Protein AF-A0A6I1HV76-F1 (afdb_monomer)

Radius of gyration: 22.78 Å; Cα contacts (8 Å, |Δi|>4): 67; chains: 1; bounding box: 42×48×76 Å

Solvent-accessible surface area (backbone atoms only — not comparable to full-atom values): 7188 Å² total; per-residue (Å²): 130,44,44,56,49,50,51,38,58,74,71,71,54,52,56,59,58,49,12,62,74,53,75,50,51,46,65,56,44,51,40,36,42,74,67,45,84,73,54,71,73,51,50,52,42,49,30,54,52,32,48,76,71,74,40,93,58,53,70,58,59,67,72,40,79,73,80,63,88,76,73,80,78,75,70,86,85,78,88,78,82,87,80,91,77,81,92,74,86,80,79,82,84,79,80,86,80,83,84,82,84,85,81,84,80,82,135

Sequence (107 aa):
MNPIQTIRGRLRVTQVALAKALGVTQSNVSHYEQGQEMPPTVAKLLIAYAAALGETVTYTDIYGEPISASRRDQLPGHSGRQPPTTNAIFDTVPARAAVGVDMGAKP

pLDDT: mean 76.43, std 22.56, range [39.16, 97.69]

Nearest PDB structures (foldseek):
  1pra-assembly1_A  TM=6.789E-01  e=3.889E-02  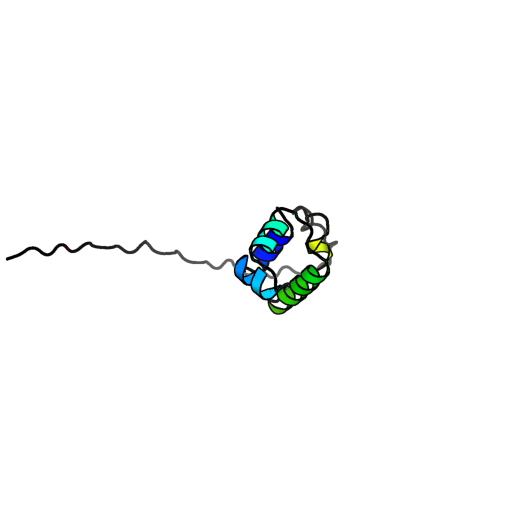Phage 434
  2cro-assembly1_A  TM=7.302E-01  e=1.364E-01  Phage 434
  4pu7-assembly1_B  TM=6.821E-01  e=1.074E-01  Shewanella oneidensis MR-1
  2o38-assembly1_A  TM=4.862E-01  e=2.717E-02  Rhodopseudomonas palustris CGA009
  1ic8-assembly1_A  TM=5.323E-01  e=1.243E+00  Homo sapiens

Mean predicted aligned error: 14.96 Å

Structure (mmCIF, N/CA/C/O backbone):
data_AF-A0A6I1HV76-F1
#
_entry.id   AF-A0A6I1HV76-F1
#
loop_
_atom_site.group_PDB
_atom_site.id
_atom_site.type_symbol
_atom_site.label_atom_id
_atom_site.label_alt_id
_atom_site.label_comp_id
_atom_site.label_asym_id
_atom_site.label_entity_id
_atom_site.label_seq_id
_atom_site.pdbx_PDB_ins_code
_atom_site.Cartn_x
_atom_site.Cartn_y
_atom_site.Cartn_z
_atom_site.occupancy
_atom_site.B_iso_or_equiv
_atom_site.auth_seq_id
_atom_site.auth_comp_id
_atom_site.auth_asym_id
_atom_site.auth_atom_id
_atom_site.pdbx_PDB_model_num
ATOM 1 N N . MET A 1 1 ? 4.816 12.896 -8.546 1.00 61.25 1 MET A N 1
ATOM 2 C CA . MET A 1 1 ? 3.923 12.274 -7.543 1.00 61.25 1 MET A CA 1
ATOM 3 C C . MET A 1 1 ? 4.136 10.774 -7.637 1.00 61.25 1 MET A C 1
ATOM 5 O O . MET A 1 1 ? 4.109 10.263 -8.749 1.00 61.25 1 MET A O 1
ATOM 9 N N . ASN A 1 2 ? 4.473 10.101 -6.536 1.00 87.19 2 ASN A N 1
ATOM 10 C CA . ASN A 1 2 ? 4.792 8.670 -6.561 1.00 87.19 2 ASN A CA 1
ATOM 11 C C . ASN A 1 2 ? 3.492 7.837 -6.691 1.00 87.19 2 ASN A C 1
ATOM 13 O O . ASN A 1 2 ? 2.485 8.202 -6.065 1.00 87.19 2 ASN A O 1
ATOM 17 N N . PRO A 1 3 ? 3.475 6.750 -7.487 1.00 91.06 3 PRO A N 1
ATOM 18 C CA . PRO A 1 3 ? 2.291 5.902 -7.658 1.00 91.06 3 PRO A CA 1
ATOM 19 C C . PRO A 1 3 ? 1.743 5.369 -6.328 1.00 91.06 3 PRO A C 1
ATOM 21 O O . PRO A 1 3 ? 0.542 5.449 -6.079 1.00 91.06 3 PRO A O 1
ATOM 24 N N . ILE A 1 4 ? 2.613 4.938 -5.414 1.00 93.75 4 ILE A N 1
ATOM 25 C CA . ILE A 1 4 ? 2.228 4.377 -4.111 1.00 93.75 4 ILE A CA 1
ATOM 26 C C . ILE A 1 4 ? 1.544 5.427 -3.235 1.00 93.75 4 ILE A C 1
ATOM 28 O O . ILE A 1 4 ? 0.505 5.159 -2.631 1.00 93.75 4 ILE A O 1
ATOM 32 N N . GLN A 1 5 ? 2.075 6.651 -3.218 1.00 93.75 5 GLN A N 1
ATOM 33 C CA . GLN A 1 5 ? 1.468 7.759 -2.480 1.00 93.75 5 GLN A CA 1
ATOM 34 C C . GLN A 1 5 ? 0.094 8.132 -3.060 1.00 93.75 5 GLN A C 1
ATOM 36 O O . GLN A 1 5 ? -0.844 8.423 -2.315 1.00 93.75 5 GLN A O 1
ATOM 41 N N . THR A 1 6 ? -0.042 8.076 -4.389 1.00 93.62 6 THR A N 1
ATOM 42 C CA . THR A 1 6 ? -1.309 8.322 -5.094 1.00 93.62 6 THR A CA 1
ATOM 43 C C . THR A 1 6 ? -2.351 7.265 -4.738 1.00 93.62 6 THR A C 1
ATOM 45 O O . THR A 1 6 ? -3.476 7.608 -4.371 1.00 93.62 6 THR A O 1
ATOM 48 N N . ILE A 1 7 ? -1.969 5.985 -4.783 1.00 94.25 7 ILE A N 1
ATOM 49 C CA . ILE A 1 7 ? -2.828 4.862 -4.394 1.00 94.25 7 ILE A CA 1
ATOM 50 C C . ILE A 1 7 ? -3.256 5.021 -2.936 1.00 94.25 7 ILE A C 1
ATOM 52 O O . ILE A 1 7 ? -4.449 4.985 -2.647 1.00 94.25 7 ILE A O 1
ATOM 56 N N . ARG A 1 8 ? -2.325 5.291 -2.013 1.00 95.62 8 ARG A N 1
ATOM 57 C CA . ARG A 1 8 ? -2.666 5.492 -0.598 1.00 95.62 8 ARG A CA 1
ATOM 58 C C . ARG A 1 8 ? -3.665 6.635 -0.396 1.00 95.62 8 ARG A C 1
ATOM 60 O O . ARG A 1 8 ? -4.579 6.503 0.418 1.00 95.62 8 ARG A O 1
ATOM 67 N N . GLY A 1 9 ? -3.510 7.732 -1.139 1.00 94.50 9 GLY A N 1
ATOM 68 C CA . GLY A 1 9 ? -4.458 8.846 -1.143 1.00 94.50 9 GLY A CA 1
ATOM 69 C C . GLY A 1 9 ? -5.864 8.423 -1.577 1.00 94.50 9 GLY A C 1
ATOM 70 O O . GLY A 1 9 ? -6.833 8.782 -0.908 1.00 94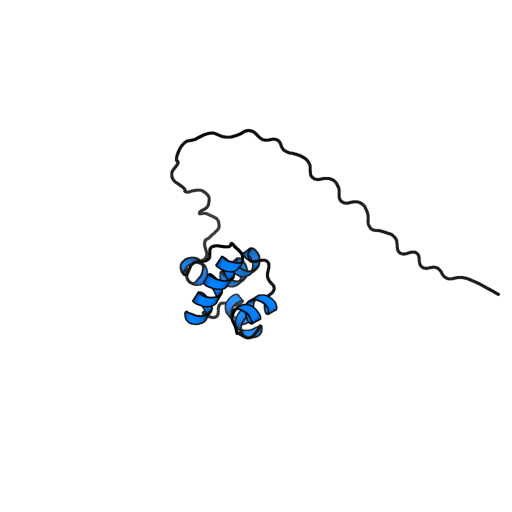.50 9 GLY A O 1
ATOM 71 N N . ARG A 1 10 ? -5.976 7.602 -2.632 1.00 94.31 10 ARG A N 1
ATOM 72 C CA . ARG A 1 10 ? -7.255 7.023 -3.092 1.00 94.31 10 ARG A CA 1
ATOM 73 C C . ARG A 1 10 ? -7.886 6.114 -2.040 1.00 94.31 10 ARG A C 1
ATOM 75 O O . ARG A 1 10 ? -9.069 6.249 -1.755 1.00 94.31 10 ARG A O 1
ATOM 82 N N . LEU A 1 11 ? -7.075 5.276 -1.394 1.00 94.75 11 LEU A N 1
ATOM 83 C CA . LEU A 1 11 ? -7.518 4.391 -0.311 1.00 94.75 11 LEU A CA 1
ATOM 84 C C . LEU A 1 11 ? -7.895 5.144 0.978 1.00 94.75 11 LEU A C 1
ATOM 86 O O . LEU A 1 11 ? -8.493 4.555 1.871 1.00 94.75 11 LEU A O 1
ATOM 90 N N . ARG A 1 12 ? -7.539 6.433 1.101 1.00 96.44 12 ARG A N 1
ATOM 91 C CA . ARG A 1 12 ? -7.789 7.281 2.284 1.00 96.44 12 ARG A CA 1
ATOM 92 C C . ARG A 1 12 ? -7.232 6.701 3.590 1.00 96.44 12 ARG A C 1
ATOM 94 O O . ARG A 1 12 ? -7.789 6.919 4.664 1.00 96.44 12 ARG A O 1
ATOM 101 N N . VAL A 1 13 ? -6.101 5.999 3.513 1.00 96.31 13 VAL A N 1
ATOM 102 C CA . VAL A 1 13 ? -5.429 5.402 4.679 1.00 96.31 13 VAL A CA 1
ATOM 103 C C . VAL A 1 13 ? -4.126 6.126 5.033 1.00 96.31 13 VAL A C 1
ATOM 105 O O . VAL A 1 13 ? -3.470 6.763 4.202 1.00 96.31 13 VAL A O 1
ATOM 108 N N . THR A 1 14 ? -3.714 6.024 6.296 1.00 97.50 14 THR A N 1
ATOM 109 C CA . THR A 1 14 ? -2.398 6.508 6.744 1.00 97.50 14 THR A CA 1
ATOM 110 C C . THR A 1 14 ? -1.293 5.528 6.340 1.00 97.50 14 THR A C 1
ATOM 112 O O . THR A 1 14 ? -1.560 4.358 6.066 1.00 97.50 14 THR A O 1
ATOM 115 N N . GLN A 1 15 ? -0.030 5.973 6.338 1.00 96.62 15 GLN A N 1
ATOM 116 C CA . GLN A 1 15 ? 1.108 5.075 6.086 1.00 96.62 15 GLN A CA 1
ATOM 117 C C . GLN A 1 15 ? 1.165 3.922 7.103 1.00 96.62 15 GLN A C 1
ATOM 119 O O . GLN A 1 15 ? 1.487 2.798 6.739 1.00 96.62 15 GLN A O 1
ATOM 124 N N . VAL A 1 16 ? 0.807 4.181 8.368 1.00 97.31 16 VAL A N 1
ATOM 125 C CA . VAL A 1 16 ? 0.773 3.164 9.432 1.00 97.31 16 VAL A CA 1
ATOM 126 C C . VAL A 1 16 ? -0.322 2.129 9.180 1.00 97.31 16 VAL A C 1
ATOM 128 O O . VAL A 1 16 ? -0.081 0.936 9.341 1.00 97.31 16 VAL A O 1
ATOM 131 N N . ALA A 1 17 ? -1.522 2.565 8.789 1.00 96.81 17 ALA A N 1
ATOM 132 C CA . ALA A 1 17 ? -2.622 1.654 8.476 1.00 96.81 17 ALA A CA 1
ATOM 133 C C . ALA A 1 17 ? -2.280 0.770 7.268 1.00 96.81 17 ALA A C 1
ATOM 135 O O . ALA A 1 17 ? -2.478 -0.443 7.320 1.00 96.81 17 ALA A O 1
ATOM 136 N N . LEU A 1 18 ? -1.677 1.365 6.234 1.00 96.88 18 LEU A N 1
ATOM 137 C CA . LEU A 1 18 ? -1.207 0.629 5.067 1.00 96.88 18 LEU A CA 1
ATOM 138 C C . LEU A 1 18 ? -0.116 -0.385 5.437 1.00 96.88 18 LEU A C 1
ATOM 140 O O . LEU A 1 18 ? -0.209 -1.548 5.067 1.00 96.88 18 LEU A O 1
ATOM 144 N N . ALA A 1 19 ? 0.881 0.023 6.223 1.00 96.88 19 ALA A N 1
ATOM 145 C CA . ALA A 1 19 ? 1.959 -0.855 6.673 1.00 96.88 19 ALA A CA 1
ATOM 146 C C . ALA A 1 19 ? 1.427 -2.092 7.414 1.00 96.88 19 ALA A C 1
ATOM 148 O O . ALA A 1 19 ? 1.815 -3.218 7.101 1.00 96.88 19 ALA A O 1
ATOM 149 N N . LYS A 1 20 ? 0.471 -1.887 8.332 1.00 96.31 20 LYS A N 1
ATOM 150 C CA . LYS A 1 20 ? -0.208 -2.970 9.057 1.00 96.31 20 LYS A CA 1
ATOM 151 C C . LYS A 1 20 ? -0.934 -3.929 8.113 1.00 96.31 20 LYS A C 1
ATOM 153 O O . LYS A 1 20 ? -0.802 -5.135 8.280 1.00 96.31 20 LYS A O 1
ATOM 158 N N . ALA A 1 21 ? -1.660 -3.407 7.124 1.00 95.31 21 ALA A N 1
ATOM 159 C CA . ALA A 1 21 ? -2.381 -4.228 6.151 1.00 95.31 21 ALA A CA 1
ATOM 160 C C . ALA A 1 21 ? -1.443 -5.062 5.260 1.00 95.31 21 ALA A C 1
ATOM 162 O O . ALA A 1 21 ? -1.771 -6.186 4.893 1.00 95.31 21 ALA A O 1
ATOM 163 N N . LEU A 1 22 ? -0.266 -4.523 4.936 1.00 95.31 22 LEU A N 1
ATOM 164 C CA . LEU A 1 22 ? 0.728 -5.176 4.082 1.00 95.31 22 LEU A CA 1
ATOM 165 C C . LEU A 1 22 ? 1.709 -6.078 4.849 1.00 95.31 22 LEU A C 1
ATOM 167 O O . LEU A 1 22 ? 2.539 -6.733 4.223 1.00 95.31 22 LEU A O 1
ATOM 171 N N . GLY A 1 23 ? 1.660 -6.093 6.185 1.00 95.69 23 GLY A N 1
ATOM 172 C CA . GLY A 1 23 ? 2.617 -6.835 7.012 1.00 95.69 23 GLY A CA 1
ATOM 173 C C . GLY A 1 23 ? 4.049 -6.288 6.941 1.00 95.69 23 GLY A C 1
ATOM 174 O O . GLY A 1 23 ? 5.004 -7.046 7.096 1.00 95.69 23 GLY A O 1
ATOM 175 N N . VAL A 1 24 ? 4.215 -4.985 6.692 1.00 96.06 24 VAL A N 1
ATOM 176 C CA . VAL A 1 24 ? 5.521 -4.303 6.619 1.00 96.06 24 VAL A CA 1
ATOM 177 C C . VAL A 1 24 ? 5.622 -3.189 7.663 1.00 96.06 24 VAL A C 1
ATOM 179 O O . VAL A 1 24 ? 4.650 -2.843 8.332 1.00 96.06 24 VAL A O 1
ATOM 182 N N . THR A 1 25 ? 6.805 -2.596 7.817 1.00 97.38 25 THR A N 1
ATOM 183 C CA . THR A 1 25 ? 6.997 -1.431 8.693 1.00 97.38 25 THR A CA 1
ATOM 184 C C . THR A 1 25 ? 6.490 -0.144 8.034 1.00 97.38 25 THR A C 1
ATOM 186 O O . THR A 1 25 ? 6.442 -0.027 6.808 1.00 97.38 25 THR A O 1
ATOM 189 N N . GLN A 1 26 ? 6.146 0.871 8.836 1.00 96.62 26 GLN A N 1
ATOM 190 C CA . GLN A 1 26 ? 5.795 2.194 8.297 1.00 96.62 26 GLN A CA 1
ATOM 191 C C . GLN 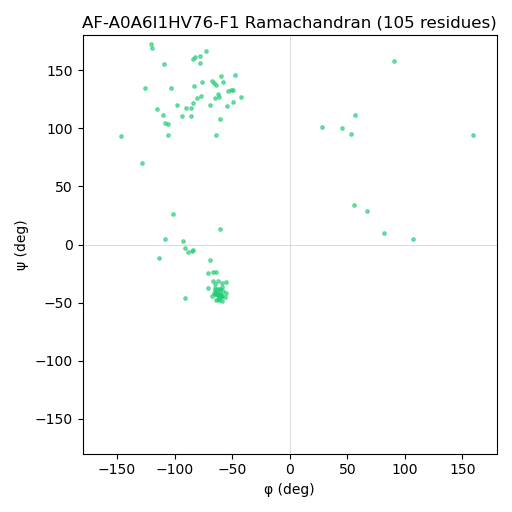A 1 26 ? 6.973 2.837 7.542 1.00 96.62 26 GLN A C 1
ATOM 193 O O . GLN A 1 26 ? 6.751 3.499 6.530 1.00 96.62 26 GLN A O 1
ATOM 198 N N . SER A 1 27 ? 8.216 2.567 7.954 1.00 95.06 27 SER A N 1
ATOM 199 C CA . SER A 1 27 ? 9.419 2.998 7.234 1.00 95.06 27 SER A CA 1
ATOM 200 C C . SER A 1 27 ? 9.510 2.394 5.828 1.00 95.06 27 SER A C 1
ATOM 202 O O . SER A 1 27 ? 9.845 3.116 4.895 1.00 95.06 27 SER A O 1
ATOM 204 N N . ASN A 1 28 ? 9.123 1.123 5.632 1.00 96.38 28 ASN A N 1
ATOM 205 C CA . ASN A 1 28 ? 9.054 0.532 4.289 1.00 96.38 28 ASN A CA 1
ATOM 206 C C . ASN A 1 28 ? 8.058 1.281 3.400 1.00 96.38 28 ASN A C 1
ATOM 208 O O . ASN A 1 28 ? 8.380 1.592 2.258 1.00 96.38 28 ASN A O 1
ATOM 212 N N . VAL A 1 29 ? 6.880 1.630 3.933 1.00 95.12 29 VAL A N 1
ATOM 213 C CA . VAL A 1 29 ? 5.896 2.438 3.195 1.00 95.12 29 VAL A CA 1
ATOM 214 C C . VAL A 1 29 ? 6.477 3.801 2.817 1.00 95.12 29 VAL A C 1
ATOM 216 O O . VAL A 1 29 ? 6.320 4.221 1.674 1.00 95.12 29 VAL A O 1
ATOM 219 N N . SER A 1 30 ? 7.199 4.461 3.728 1.00 95.88 30 SER A N 1
ATOM 220 C CA . SER A 1 30 ? 7.888 5.721 3.420 1.00 95.88 30 SER A CA 1
ATOM 221 C C . SER A 1 30 ? 8.911 5.559 2.292 1.00 95.88 30 SER A C 1
ATOM 223 O O . SER A 1 30 ? 8.935 6.384 1.382 1.00 95.88 30 SER A O 1
ATOM 225 N N . HIS A 1 31 ? 9.726 4.500 2.310 1.00 95.25 31 HIS A N 1
ATOM 226 C CA . HIS A 1 31 ? 10.703 4.248 1.245 1.00 95.25 31 HIS A CA 1
ATOM 227 C C . HIS A 1 31 ? 10.023 3.991 -0.104 1.00 95.25 31 HIS A C 1
ATOM 229 O O . HIS A 1 31 ? 10.463 4.526 -1.122 1.00 95.25 31 HIS A O 1
ATOM 235 N N . TYR A 1 32 ? 8.917 3.240 -0.126 1.00 95.19 32 TYR A N 1
ATOM 236 C CA . TYR A 1 32 ? 8.147 3.030 -1.354 1.00 95.19 32 TYR A CA 1
ATOM 237 C C . TYR A 1 32 ? 7.608 4.350 -1.917 1.00 95.19 32 TYR A C 1
ATOM 239 O O . TYR A 1 32 ? 7.727 4.613 -3.113 1.00 95.19 32 TYR A O 1
ATOM 247 N N . GLU A 1 33 ? 7.082 5.229 -1.059 1.00 94.00 33 GLU A N 1
ATOM 248 C CA . GLU A 1 33 ? 6.612 6.559 -1.470 1.00 94.00 33 GLU A CA 1
ATOM 249 C C . GLU A 1 33 ? 7.745 7.488 -1.940 1.00 94.00 33 GLU A C 1
ATOM 251 O O . GLU A 1 33 ? 7.499 8.403 -2.729 1.00 94.00 33 GLU A O 1
ATOM 256 N N . GLN A 1 34 ? 8.982 7.236 -1.510 1.00 93.75 34 GLN A N 1
ATOM 257 C CA . GLN A 1 34 ? 10.187 7.946 -1.952 1.00 93.75 34 GLN A CA 1
ATOM 258 C C . GLN A 1 34 ? 10.782 7.392 -3.255 1.00 93.75 34 GLN A C 1
ATOM 260 O O . GLN A 1 34 ? 11.711 7.987 -3.794 1.00 93.75 34 GLN A O 1
ATOM 265 N N . GLY A 1 35 ? 10.227 6.304 -3.797 1.00 89.81 35 GLY A N 1
ATOM 266 C CA . GLY A 1 35 ? 10.644 5.730 -5.080 1.00 89.81 35 GLY A CA 1
ATOM 267 C C . GLY A 1 35 ? 11.427 4.427 -4.973 1.00 89.81 35 GLY A C 1
ATOM 268 O O . GLY A 1 35 ? 11.853 3.910 -6.001 1.00 89.81 35 GLY A O 1
ATOM 269 N N . GLN A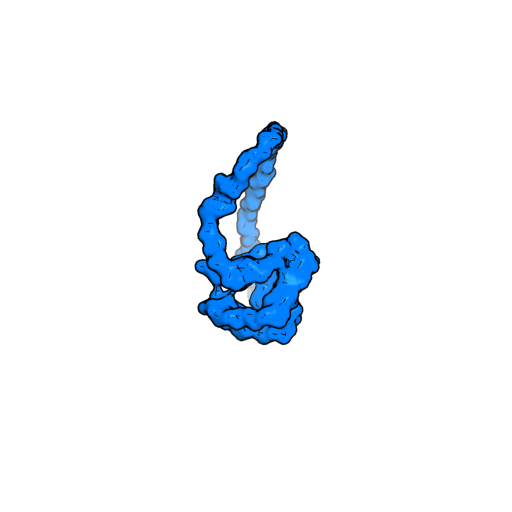 1 36 ? 11.598 3.866 -3.772 1.00 94.06 36 GLN A N 1
ATOM 270 C CA . GLN A 1 36 ? 12.110 2.505 -3.657 1.00 94.06 36 GLN A CA 1
ATOM 271 C C . GLN A 1 36 ? 11.116 1.526 -4.287 1.00 94.06 36 GLN A C 1
ATOM 273 O O . GLN A 1 36 ? 9.908 1.611 -4.055 1.00 94.06 36 GLN A O 1
ATOM 278 N N . GLU A 1 37 ? 11.633 0.560 -5.039 1.00 92.19 37 GLU A N 1
ATOM 279 C CA . GLU A 1 37 ? 10.804 -0.461 -5.661 1.00 92.19 37 GLU A CA 1
ATOM 280 C C . GLU A 1 37 ? 10.083 -1.310 -4.601 1.00 92.19 37 GLU A C 1
ATOM 282 O O . GLU A 1 37 ? 10.675 -1.808 -3.636 1.00 92.19 37 GLU A O 1
ATOM 287 N N . MET A 1 38 ? 8.770 -1.457 -4.775 1.00 94.62 38 MET A N 1
ATOM 288 C CA . MET A 1 38 ? 7.951 -2.331 -3.945 1.00 94.62 38 MET A CA 1
ATOM 289 C C . MET A 1 38 ? 8.099 -3.777 -4.436 1.00 94.62 38 MET A C 1
ATOM 291 O O . MET A 1 38 ? 7.808 -4.037 -5.602 1.00 94.62 38 MET A O 1
ATOM 295 N N . PRO A 1 39 ? 8.464 -4.752 -3.585 1.00 96.12 39 PRO A N 1
ATOM 296 C CA . PRO A 1 39 ? 8.557 -6.146 -4.008 1.00 96.12 39 PRO A CA 1
ATOM 297 C C . PRO A 1 39 ? 7.216 -6.691 -4.542 1.00 96.12 39 PRO A C 1
ATOM 299 O O . PRO A 1 39 ? 6.170 -6.382 -3.959 1.00 96.12 39 PRO A O 1
ATOM 302 N N . PRO A 1 40 ? 7.212 -7.579 -5.558 1.00 96.00 40 PRO A N 1
ATOM 303 C CA . PRO A 1 40 ? 5.983 -8.122 -6.151 1.00 96.00 40 PRO A CA 1
ATOM 304 C C . PRO A 1 40 ? 5.038 -8.791 -5.152 1.00 96.00 40 PRO A C 1
ATOM 306 O O . PRO A 1 40 ? 3.820 -8.738 -5.316 1.00 96.00 40 PRO A O 1
ATOM 309 N N . THR A 1 41 ? 5.580 -9.408 -4.101 1.00 96.31 41 THR A N 1
ATOM 310 C CA . THR A 1 41 ? 4.792 -10.011 -3.017 1.00 96.31 41 THR A CA 1
ATOM 311 C C . THR A 1 41 ? 3.998 -8.959 -2.242 1.00 96.31 41 THR A C 1
ATOM 313 O O . THR A 1 41 ? 2.820 -9.166 -1.966 1.00 96.31 41 THR A O 1
ATOM 316 N N . VAL A 1 42 ? 4.607 -7.808 -1.947 1.00 97.00 42 VAL A N 1
ATOM 317 C CA . VAL A 1 42 ? 3.946 -6.694 -1.248 1.00 97.00 42 VAL A CA 1
ATOM 318 C C . VAL A 1 42 ? 2.916 -6.029 -2.164 1.00 97.00 42 VAL A C 1
ATOM 320 O O . VAL A 1 42 ? 1.818 -5.704 -1.718 1.00 97.00 42 VAL A O 1
ATOM 323 N N . ALA A 1 43 ? 3.212 -5.916 -3.462 1.00 97.19 43 ALA A N 1
ATOM 324 C CA . ALA A 1 43 ? 2.266 -5.399 -4.450 1.00 97.19 43 ALA A CA 1
ATOM 325 C C . ALA A 1 43 ? 0.982 -6.247 -4.546 1.00 97.19 43 ALA A C 1
ATOM 327 O O . ALA A 1 43 ? -0.110 -5.687 -4.612 1.00 97.19 43 ALA A O 1
ATOM 328 N N . LYS A 1 44 ? 1.075 -7.585 -4.470 1.00 97.50 44 LYS A N 1
ATOM 329 C CA . LYS A 1 44 ? -0.115 -8.465 -4.408 1.00 97.50 44 LYS A CA 1
ATOM 330 C C . LYS A 1 44 ? -0.999 -8.145 -3.208 1.00 97.50 44 LYS A C 1
ATOM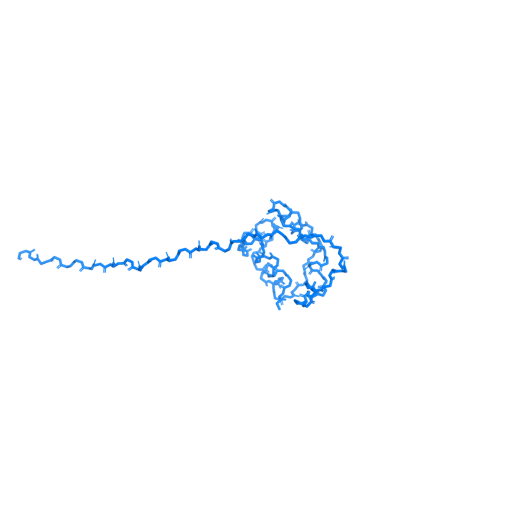 332 O O . LYS A 1 44 ? -2.218 -8.079 -3.347 1.00 97.50 44 LYS A O 1
ATOM 337 N N . LEU A 1 45 ? -0.383 -7.940 -2.044 1.00 97.69 45 LEU A N 1
ATOM 338 C CA . LEU A 1 45 ? -1.099 -7.588 -0.819 1.00 97.69 45 LEU A CA 1
ATOM 339 C C . LEU A 1 45 ? -1.760 -6.214 -0.942 1.00 97.69 45 LEU A C 1
ATOM 341 O O . LEU A 1 45 ? -2.903 -6.058 -0.527 1.00 97.69 45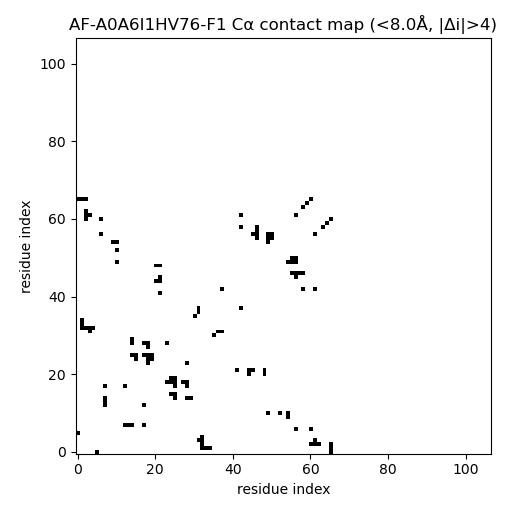 LEU A O 1
ATOM 345 N N . LEU A 1 46 ? -1.088 -5.247 -1.571 1.00 97.44 46 LEU A N 1
ATOM 346 C CA . LEU A 1 46 ? -1.659 -3.928 -1.841 1.00 97.44 46 LEU A CA 1
ATOM 347 C C . LEU A 1 46 ? -2.886 -4.010 -2.749 1.00 97.44 46 LEU A C 1
ATOM 349 O O . LEU A 1 46 ? -3.898 -3.385 -2.447 1.00 97.44 46 LEU A O 1
ATOM 353 N N . ILE A 1 47 ? -2.817 -4.804 -3.818 1.00 97.31 47 ILE A N 1
ATOM 354 C CA . ILE A 1 47 ? -3.942 -5.028 -4.735 1.00 97.31 47 ILE A CA 1
ATOM 355 C C . ILE A 1 47 ? -5.120 -5.675 -3.995 1.00 97.31 47 ILE A C 1
ATOM 357 O O . ILE A 1 47 ? -6.247 -5.193 -4.089 1.00 97.31 47 ILE A O 1
ATOM 361 N N . ALA A 1 48 ? -4.865 -6.731 -3.217 1.00 97.44 48 ALA A N 1
ATOM 362 C CA . ALA A 1 48 ? -5.903 -7.409 -2.443 1.00 97.44 48 ALA A CA 1
ATOM 363 C C . ALA A 1 48 ? -6.535 -6.485 -1.388 1.00 97.44 48 ALA A C 1
ATOM 365 O O . ALA A 1 48 ? -7.756 -6.458 -1.229 1.00 97.44 48 ALA A O 1
ATOM 366 N N . TYR A 1 49 ? -5.714 -5.695 -0.695 1.00 97.56 49 TYR A N 1
ATOM 367 C CA . TYR A 1 49 ? -6.178 -4.733 0.299 1.00 97.56 49 TYR A CA 1
ATOM 368 C C . TYR A 1 49 ? -7.003 -3.605 -0.330 1.00 97.56 49 TYR A C 1
ATOM 370 O O . TYR A 1 49 ? -8.053 -3.248 0.198 1.00 97.56 49 TYR A O 1
ATOM 378 N N . ALA A 1 50 ? -6.578 -3.081 -1.482 1.00 96.94 50 ALA A N 1
ATOM 379 C CA . ALA A 1 50 ? -7.337 -2.081 -2.227 1.00 96.94 50 ALA A CA 1
ATOM 380 C C . ALA A 1 50 ? -8.708 -2.616 -2.663 1.00 96.94 50 ALA A C 1
ATOM 382 O O . ALA A 1 50 ? -9.719 -1.949 -2.446 1.00 96.94 50 ALA A O 1
ATOM 383 N N . ALA A 1 51 ? -8.755 -3.848 -3.181 1.00 96.19 51 ALA A N 1
ATOM 384 C CA . ALA A 1 51 ? -10.004 -4.496 -3.570 1.00 96.19 51 ALA A CA 1
ATOM 385 C C . ALA A 1 51 ? -10.963 -4.666 -2.378 1.00 96.19 51 ALA A C 1
ATOM 387 O O . ALA A 1 51 ? -12.162 -4.428 -2.516 1.00 96.19 51 ALA A O 1
ATOM 388 N N . ALA A 1 52 ? -10.442 -4.995 -1.189 1.00 96.38 52 ALA A N 1
ATOM 389 C CA . ALA A 1 52 ? -11.238 -5.068 0.039 1.00 96.38 52 ALA A CA 1
ATOM 390 C C . ALA A 1 52 ? -11.827 -3.707 0.468 1.00 96.38 52 ALA A C 1
ATOM 392 O O . ALA A 1 52 ? -12.844 -3.670 1.157 1.00 96.38 52 ALA A O 1
ATOM 393 N N . LEU A 1 53 ? -11.214 -2.597 0.044 1.00 94.56 53 LEU A N 1
ATOM 394 C CA . LEU A 1 53 ? -11.705 -1.231 0.251 1.00 94.56 53 LEU A CA 1
ATOM 395 C C . LEU A 1 53 ? -12.573 -0.713 -0.913 1.00 94.56 53 LEU A C 1
ATOM 397 O O . LEU A 1 53 ? -13.005 0.438 -0.879 1.00 94.56 53 LEU A O 1
ATOM 401 N N . GLY A 1 54 ? -12.841 -1.541 -1.929 1.00 94.31 54 GLY A N 1
ATOM 402 C CA . GLY A 1 54 ? -13.644 -1.176 -3.100 1.00 94.31 54 GLY A CA 1
ATOM 403 C C . GLY A 1 54 ? -12.885 -0.411 -4.189 1.00 94.31 54 GLY A C 1
ATOM 404 O O . GLY A 1 54 ? -13.501 0.085 -5.129 1.00 94.31 54 GLY A O 1
ATOM 405 N N . GLU A 1 55 ? -11.558 -0.320 -4.097 1.00 94.19 55 GLU A N 1
ATOM 406 C CA . GLU A 1 55 ? -10.711 0.355 -5.082 1.00 94.19 55 GLU A CA 1
ATOM 407 C C . GLU A 1 55 ? -10.009 -0.664 -5.984 1.00 94.19 55 GLU A C 1
ATOM 409 O O . GLU A 1 55 ? -9.434 -1.650 -5.526 1.00 94.19 55 GLU A O 1
ATOM 414 N N . THR A 1 56 ? -10.020 -0.410 -7.293 1.00 94.62 56 THR A N 1
ATOM 415 C CA . THR A 1 56 ? -9.281 -1.241 -8.252 1.00 94.62 56 THR A CA 1
ATOM 416 C C . THR A 1 56 ? -7.872 -0.685 -8.422 1.00 94.62 56 THR A C 1
ATOM 418 O O . THR A 1 56 ? -7.690 0.449 -8.876 1.00 94.62 56 THR A O 1
ATOM 421 N N . VAL A 1 57 ? -6.885 -1.499 -8.046 1.00 93.62 57 VAL A N 1
ATOM 422 C CA . VAL A 1 57 ? -5.451 -1.247 -8.222 1.00 93.62 57 VAL A CA 1
ATOM 423 C C . VAL A 1 57 ? -4.858 -2.440 -8.959 1.00 93.62 57 VAL A C 1
ATOM 425 O O . VAL A 1 57 ? -5.144 -3.589 -8.629 1.00 93.62 57 VAL A O 1
ATOM 428 N N . THR A 1 58 ? -4.033 -2.172 -9.959 1.00 94.81 58 THR A N 1
ATOM 429 C CA . THR A 1 58 ? -3.369 -3.177 -10.788 1.00 94.81 58 THR A CA 1
ATOM 430 C C . THR A 1 58 ? -1.854 -3.059 -10.673 1.00 94.81 58 THR A C 1
ATOM 432 O O . THR A 1 58 ? -1.318 -2.073 -10.169 1.00 94.81 58 THR A O 1
ATOM 435 N N . TYR A 1 59 ? -1.130 -4.050 -11.189 1.00 93.62 59 TYR A N 1
ATOM 436 C CA . TYR A 1 59 ? 0.327 -3.970 -11.294 1.00 93.62 59 TYR A CA 1
ATOM 437 C C . TYR A 1 59 ? 0.808 -2.777 -12.122 1.00 93.62 59 TYR A C 1
ATOM 439 O O . TYR A 1 59 ? 1.845 -2.198 -11.810 1.00 93.62 59 TYR A O 1
ATOM 447 N N . THR A 1 60 ? 0.044 -2.377 -13.139 1.00 92.62 60 THR A N 1
ATOM 448 C CA . THR A 1 60 ? 0.346 -1.194 -13.949 1.00 92.62 60 THR A CA 1
ATOM 449 C C . THR A 1 60 ? 0.217 0.094 -13.138 1.00 92.62 60 THR A C 1
ATOM 451 O O . THR A 1 60 ? 0.984 1.017 -13.367 1.00 92.62 60 THR A O 1
ATOM 454 N N . ASP A 1 61 ? -0.671 0.157 -12.145 1.00 91.50 61 ASP A N 1
ATOM 455 C CA . ASP A 1 61 ? -0.762 1.324 -11.255 1.00 91.50 61 ASP A CA 1
ATOM 456 C C . ASP A 1 61 ? 0.432 1.428 -10.288 1.00 91.50 61 ASP A C 1
ATOM 458 O O . ASP A 1 61 ? 0.734 2.514 -9.799 1.00 91.50 61 ASP A O 1
ATOM 462 N N . ILE A 1 62 ? 1.093 0.302 -9.990 1.00 92.56 62 ILE A N 1
ATOM 463 C CA . ILE A 1 62 ? 2.204 0.206 -9.028 1.00 92.56 62 ILE A CA 1
ATOM 464 C C . ILE A 1 62 ? 3.558 0.412 -9.720 1.00 92.56 62 ILE A C 1
ATOM 466 O O . ILE A 1 62 ? 4.400 1.145 -9.206 1.00 92.56 62 ILE A O 1
ATOM 470 N N . TYR A 1 63 ? 3.761 -0.241 -10.866 1.00 92.06 63 TYR A N 1
ATOM 471 C CA . TYR A 1 63 ? 5.041 -0.286 -11.585 1.00 92.06 63 TYR A CA 1
ATOM 472 C C . TYR A 1 63 ? 5.019 0.420 -12.939 1.00 92.06 63 TYR A C 1
ATOM 474 O O . TYR A 1 63 ? 6.064 0.573 -13.564 1.00 92.06 63 TYR A O 1
ATOM 482 N N . GLY A 1 64 ? 3.838 0.777 -13.440 1.00 84.50 64 GLY A N 1
ATOM 483 C CA . GLY A 1 64 ? 3.720 1.452 -14.722 1.00 84.50 64 GLY A CA 1
ATOM 484 C C . GLY A 1 64 ? 4.182 2.899 -14.647 1.00 84.50 64 GLY A C 1
ATOM 485 O O . GLY A 1 64 ? 4.342 3.483 -13.573 1.00 84.50 64 GLY A O 1
ATOM 486 N N . GLU A 1 65 ? 4.358 3.486 -15.826 1.00 71.50 65 GLU A N 1
ATO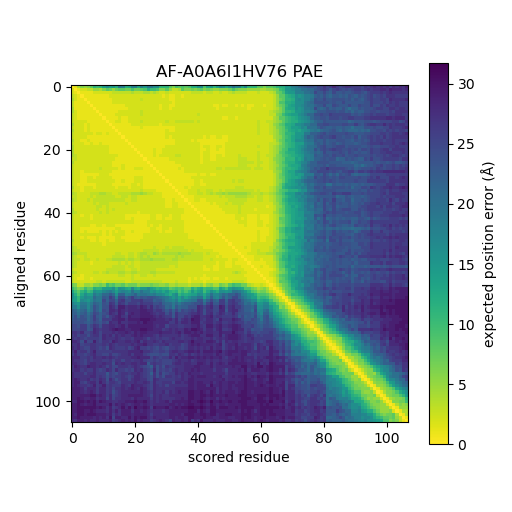M 487 C CA . GLU A 1 65 ? 4.627 4.912 -15.948 1.00 71.50 65 GLU A CA 1
ATOM 488 C C . GLU A 1 65 ? 3.541 5.706 -15.210 1.00 71.50 65 GLU A C 1
ATOM 490 O O . GLU A 1 65 ? 2.347 5.425 -15.399 1.00 71.50 65 GLU A O 1
ATOM 495 N N . PRO A 1 66 ? 3.915 6.693 -14.374 1.00 58.66 66 PRO A N 1
ATOM 496 C CA . PRO A 1 66 ? 2.947 7.505 -13.663 1.00 58.66 66 PRO A CA 1
ATOM 497 C C . PRO A 1 66 ? 1.992 8.104 -14.688 1.00 58.66 66 PRO A C 1
ATOM 499 O O . PRO A 1 66 ? 2.412 8.818 -15.600 1.00 58.66 66 PRO A O 1
ATOM 502 N N . ILE A 1 67 ? 0.702 7.779 -14.555 1.00 56.34 67 ILE A N 1
ATOM 503 C CA . ILE A 1 67 ? -0.332 8.273 -15.458 1.00 56.34 67 ILE A CA 1
ATOM 504 C C . ILE A 1 67 ? -0.372 9.791 -15.282 1.00 56.34 67 ILE A C 1
ATOM 506 O O . ILE A 1 67 ? -1.022 10.315 -14.376 1.00 56.34 67 ILE A O 1
ATOM 510 N N . SER A 1 68 ? 0.361 10.509 -16.134 1.00 50.47 68 SER A N 1
ATOM 511 C CA . SER A 1 68 ? 0.178 11.941 -16.311 1.00 50.47 68 SER A CA 1
ATOM 512 C C . SER A 1 68 ? -1.309 12.159 -16.562 1.00 50.47 68 SER A C 1
ATOM 514 O O . SER A 1 68 ? -1.923 11.432 -17.350 1.00 50.47 68 SER A O 1
ATOM 516 N N . ALA A 1 69 ? -1.900 13.130 -15.871 1.00 51.22 69 ALA A N 1
ATOM 517 C CA . ALA A 1 69 ? -3.335 13.403 -15.831 1.00 51.22 69 ALA A CA 1
ATOM 518 C C . ALA A 1 69 ? -3.981 13.744 -17.200 1.00 51.22 69 ALA A C 1
ATOM 520 O O . ALA A 1 69 ? -5.123 14.187 -17.240 1.00 51.22 69 ALA A O 1
ATOM 521 N N . SER A 1 70 ? -3.293 13.513 -18.317 1.00 47.47 70 SER A N 1
ATOM 522 C CA . SER A 1 70 ? -3.726 13.751 -19.693 1.00 47.47 70 SER A CA 1
ATOM 523 C C . SER A 1 70 ? -4.548 12.611 -20.316 1.00 47.47 70 SER A C 1
ATOM 525 O O . SER A 1 70 ? -5.039 12.774 -21.426 1.00 47.47 70 SER A O 1
ATOM 527 N N . ARG A 1 71 ? -4.733 11.456 -19.653 1.00 50.00 71 ARG A N 1
ATOM 528 C CA . ARG A 1 71 ? -5.492 10.315 -20.227 1.00 50.00 71 ARG A CA 1
ATOM 529 C C . ARG A 1 71 ? -6.933 10.176 -19.710 1.00 50.00 71 ARG A C 1
ATOM 531 O O . ARG A 1 71 ? -7.483 9.082 -19.715 1.00 50.00 71 ARG A O 1
ATOM 538 N N . ARG A 1 72 ? -7.559 11.270 -19.264 1.00 51.84 72 ARG A N 1
ATOM 539 C CA . ARG A 1 72 ? -9.016 11.297 -19.015 1.00 51.84 72 ARG A CA 1
ATOM 540 C C . ARG A 1 72 ? -9.847 11.742 -20.227 1.00 51.84 72 ARG A C 1
ATOM 542 O O . ARG A 1 72 ? -11.062 11.654 -20.152 1.00 51.84 72 ARG A O 1
ATOM 549 N N . ASP A 1 73 ? -9.207 12.115 -21.340 1.00 51.09 73 ASP A N 1
ATOM 550 C CA . ASP A 1 73 ? -9.884 12.628 -22.546 1.00 51.09 73 ASP A CA 1
ATOM 551 C C . ASP A 1 73 ? -9.894 11.680 -23.759 1.00 51.09 73 ASP A C 1
ATOM 553 O O . ASP A 1 73 ? -10.356 12.049 -24.833 1.00 51.09 73 ASP A O 1
ATOM 557 N N . GLN A 1 74 ? -9.396 10.445 -23.637 1.00 49.66 74 GLN A N 1
ATOM 558 C CA . GLN A 1 74 ? -9.401 9.497 -24.761 1.00 49.66 74 GLN A CA 1
ATOM 559 C C . GLN A 1 74 ? -10.018 8.156 -24.369 1.00 49.66 74 GLN A C 1
ATOM 561 O O . GLN A 1 74 ? -9.349 7.129 -24.287 1.00 49.66 74 GLN A O 1
ATOM 566 N N . LEU A 1 75 ? -11.331 8.182 -24.155 1.00 50.22 75 LEU A N 1
ATOM 567 C CA . LEU A 1 75 ? -12.199 7.054 -24.481 1.00 50.22 75 LEU A CA 1
ATOM 568 C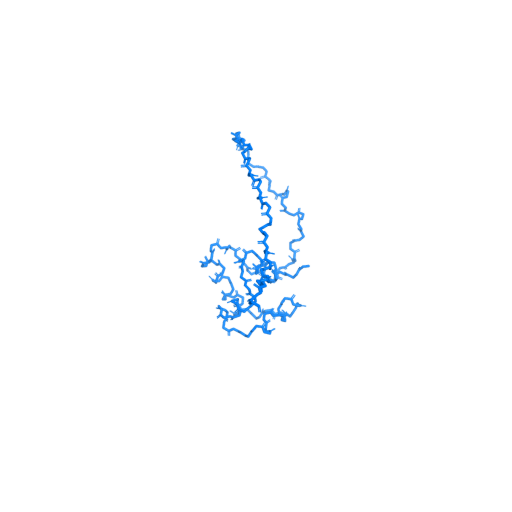 C . LEU A 1 75 ? -12.834 7.367 -25.848 1.00 50.22 75 LEU A C 1
ATOM 570 O O . LEU A 1 75 ? -13.494 8.402 -25.967 1.00 50.22 75 LEU A O 1
ATOM 574 N N . PRO A 1 76 ? -12.638 6.543 -26.895 1.00 47.44 76 PRO A N 1
ATOM 575 C CA . PRO A 1 76 ? -13.320 6.744 -28.166 1.00 47.44 76 PRO A CA 1
ATOM 576 C C . PRO A 1 76 ? -14.827 6.554 -27.959 1.00 47.44 76 PRO A C 1
ATOM 578 O O . PRO A 1 76 ? -15.275 5.557 -27.396 1.00 47.44 76 PRO A O 1
ATOM 581 N N . GLY A 1 77 ? -15.592 7.567 -28.370 1.00 52.00 77 GLY A N 1
ATOM 582 C CA . GLY A 1 77 ? -16.999 7.741 -28.037 1.00 52.00 77 GLY A CA 1
ATOM 583 C C . GLY A 1 77 ? -17.871 6.511 -28.267 1.00 52.00 77 GLY A C 1
ATOM 584 O O . GLY A 1 77 ? -17.870 5.915 -29.343 1.00 52.00 77 GLY A O 1
ATOM 585 N N . HIS A 1 78 ? -18.688 6.190 -27.268 1.00 49.44 78 HIS A N 1
ATOM 586 C CA . HIS A 1 78 ? -19.966 5.521 -27.470 1.00 49.44 78 HIS A CA 1
ATOM 587 C C . HIS A 1 78 ? -21.059 6.492 -27.029 1.00 49.44 78 HIS A C 1
ATOM 589 O O . HIS A 1 78 ? -21.109 6.960 -25.895 1.00 49.44 78 HIS A O 1
ATOM 595 N N . SER A 1 79 ? -21.869 6.863 -28.011 1.00 56.12 79 SER A N 1
ATOM 596 C CA . SER A 1 79 ? -22.978 7.802 -27.918 1.00 56.12 79 SER A CA 1
ATOM 597 C C . SER A 1 79 ? -24.007 7.353 -26.881 1.00 56.12 79 SER A C 1
ATOM 599 O O . SER A 1 79 ? -24.377 6.183 -26.864 1.00 56.12 79 SER A O 1
ATOM 601 N N . GLY A 1 80 ? -24.555 8.281 -26.091 1.00 48.75 80 GLY A N 1
ATOM 602 C CA . GLY A 1 80 ? -25.776 7.994 -25.337 1.00 48.75 80 GLY A CA 1
ATOM 603 C C . GLY A 1 80 ? -26.045 8.891 -24.135 1.00 48.75 80 GLY A C 1
ATOM 604 O O . GLY A 1 80 ? -25.638 8.566 -23.034 1.00 48.75 80 GLY A O 1
ATOM 605 N N . ARG A 1 81 ? -26.834 9.948 -24.369 1.00 46.09 81 ARG A N 1
ATOM 606 C CA . ARG A 1 81 ? -27.693 10.677 -23.412 1.00 46.09 81 ARG A CA 1
ATOM 607 C C . ARG A 1 81 ? -27.038 11.276 -22.159 1.00 46.09 81 ARG A C 1
ATOM 609 O O . ARG A 1 81 ? -26.734 10.607 -21.183 1.00 46.09 81 ARG A O 1
ATOM 616 N N . GLN A 1 82 ? -27.014 12.602 -22.155 1.00 49.62 82 GLN A N 1
ATOM 617 C CA . GLN A 1 82 ? -26.910 13.444 -20.970 1.00 49.62 82 GLN A CA 1
ATOM 618 C C . GLN A 1 82 ? -28.220 13.338 -20.156 1.00 49.62 82 GLN A C 1
ATOM 620 O O . GLN A 1 82 ? -29.275 13.671 -20.702 1.00 49.62 82 GLN A O 1
ATOM 625 N N . PRO A 1 83 ? -28.223 12.896 -18.886 1.00 49.03 83 PRO A N 1
ATOM 626 C CA . PRO A 1 83 ? -29.328 13.198 -17.991 1.00 49.03 83 PRO A CA 1
ATOM 627 C C . PRO A 1 83 ? -29.114 14.598 -17.383 1.00 49.03 83 PRO A C 1
ATOM 629 O O . PRO A 1 83 ? -27.992 14.934 -16.994 1.00 49.03 83 PRO A O 1
ATOM 632 N N . PRO A 1 84 ? -30.155 15.441 -17.300 1.00 54.03 84 PRO A N 1
ATOM 633 C CA . PRO A 1 84 ? -30.065 16.727 -16.633 1.00 54.03 84 PRO A CA 1
ATOM 634 C C . PRO A 1 84 ? -30.336 16.515 -15.146 1.00 54.03 84 PRO A C 1
ATOM 636 O O . PRO A 1 84 ? -31.444 16.137 -14.788 1.00 54.03 84 PRO A O 1
ATOM 639 N N . THR A 1 85 ? -29.381 16.796 -14.264 1.00 44.41 85 THR A N 1
ATOM 640 C CA . THR A 1 85 ? -29.707 16.953 -12.839 1.00 44.41 85 THR A CA 1
ATOM 641 C C . THR A 1 85 ? -28.810 17.998 -12.190 1.00 44.41 85 THR A C 1
ATOM 643 O O . THR A 1 85 ? -27.701 17.714 -11.753 1.00 44.41 85 THR A O 1
ATOM 646 N N . THR A 1 86 ? -29.334 19.224 -12.181 1.00 43.56 86 THR A N 1
ATOM 647 C CA . THR A 1 86 ? -29.549 20.026 -10.971 1.00 43.56 86 THR A CA 1
ATOM 648 C C . THR A 1 86 ? -28.404 20.068 -9.959 1.00 43.56 86 THR A C 1
ATOM 650 O O . THR A 1 86 ? -28.276 19.205 -9.095 1.00 43.56 86 THR A O 1
ATOM 653 N N . ASN A 1 87 ? -27.651 21.168 -10.003 1.00 45.59 87 ASN A N 1
ATOM 654 C CA . ASN A 1 87 ? -26.850 21.647 -8.881 1.00 45.59 87 ASN A CA 1
ATOM 655 C C . ASN A 1 87 ? -27.768 21.964 -7.684 1.00 45.59 87 ASN A C 1
ATOM 657 O O . ASN A 1 87 ? -28.478 22.968 -7.703 1.00 45.59 87 ASN A O 1
ATOM 661 N N . ALA A 1 88 ? -27.718 21.136 -6.642 1.00 40.84 88 ALA A N 1
ATOM 662 C CA . ALA A 1 88 ? -28.079 21.501 -5.272 1.00 40.84 88 ALA A CA 1
ATOM 663 C C . ALA A 1 88 ? -26.753 21.623 -4.496 1.00 40.84 88 ALA A C 1
ATOM 665 O O . ALA A 1 88 ? -25.995 20.663 -4.405 1.00 40.84 88 ALA A O 1
ATOM 666 N N . ILE A 1 89 ? -26.292 22.846 -4.220 1.00 48.94 89 ILE A N 1
ATOM 667 C CA . ILE A 1 89 ? -26.402 23.481 -2.896 1.00 48.94 89 ILE A CA 1
ATOM 668 C C . ILE A 1 89 ? -25.820 22.568 -1.808 1.00 48.94 89 ILE A C 1
ATOM 670 O O . ILE A 1 89 ? -26.513 21.707 -1.277 1.00 48.94 89 ILE A O 1
ATOM 674 N N . PHE A 1 90 ? -24.550 22.791 -1.460 1.00 39.75 90 PHE A N 1
ATOM 675 C CA . PHE A 1 90 ? -24.064 22.483 -0.120 1.00 39.75 90 PHE A CA 1
ATOM 676 C C . PHE A 1 90 ? -23.784 23.788 0.614 1.00 39.75 90 PHE A C 1
ATOM 678 O O . PHE A 1 90 ? -22.892 24.560 0.261 1.00 39.75 90 PHE A O 1
ATOM 685 N N . ASP A 1 91 ? -24.634 23.992 1.611 1.00 39.16 91 ASP A N 1
ATOM 686 C CA . ASP A 1 91 ? -24.588 24.963 2.681 1.00 39.16 91 ASP A CA 1
ATOM 687 C C . ASP A 1 91 ? -23.198 25.139 3.310 1.00 39.16 91 ASP A C 1
ATOM 689 O O . ASP A 1 91 ? -22.548 24.197 3.763 1.00 39.16 91 ASP A O 1
ATOM 693 N N . THR A 1 92 ? -22.778 26.399 3.347 1.00 46.69 92 THR A N 1
ATOM 694 C CA . THR A 1 92 ? -22.478 27.147 4.575 1.00 46.69 92 THR A CA 1
ATOM 695 C C . THR A 1 92 ? -22.026 26.326 5.794 1.00 46.69 92 THR A C 1
ATOM 697 O O . THR A 1 92 ? -22.833 25.802 6.557 1.00 46.69 92 THR A O 1
ATOM 700 N N . VAL A 1 93 ? -20.715 26.314 6.057 1.00 45.69 93 VAL A N 1
ATOM 701 C CA . VAL A 1 93 ? -20.161 25.937 7.369 1.00 45.69 93 VAL A CA 1
ATOM 702 C C . VAL A 1 93 ? -20.198 27.170 8.287 1.00 45.69 93 VAL A C 1
ATOM 704 O O . VAL A 1 93 ? -19.599 28.188 7.926 1.00 45.69 93 VAL A O 1
ATOM 707 N N . PRO A 1 94 ? -20.872 27.133 9.455 1.00 47.44 94 PRO A N 1
ATOM 708 C CA . PRO A 1 94 ? -20.929 28.273 10.357 1.00 47.44 94 PRO A CA 1
ATOM 709 C C . PRO A 1 94 ? -19.694 28.399 11.259 1.00 47.44 94 PRO A C 1
ATOM 711 O O . PRO A 1 94 ? -18.903 27.477 11.461 1.00 47.44 94 PRO 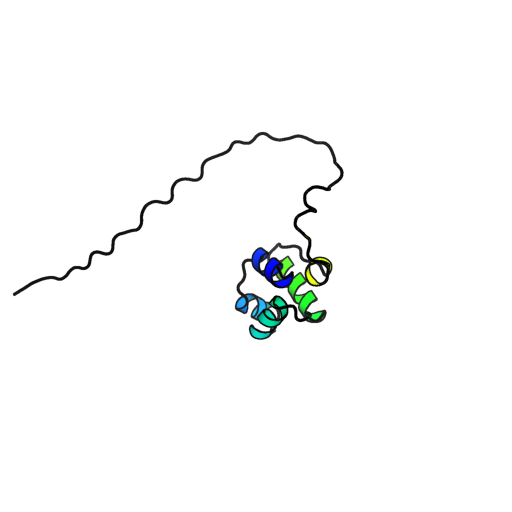A O 1
ATOM 714 N N . ALA A 1 95 ? -19.579 29.619 11.777 1.00 45.72 95 ALA A N 1
ATOM 715 C CA . ALA A 1 95 ? -18.509 30.221 12.549 1.00 45.72 95 ALA A CA 1
ATOM 716 C C . ALA A 1 95 ? -17.959 29.399 13.728 1.00 45.72 95 ALA A C 1
ATOM 718 O O . ALA A 1 95 ? -18.671 28.729 14.473 1.00 45.72 95 ALA A O 1
ATOM 719 N N . ARG A 1 96 ? -16.647 29.576 13.924 1.00 44.22 96 ARG A N 1
ATOM 720 C CA . ARG A 1 96 ? -15.844 29.157 15.076 1.00 44.22 96 ARG A CA 1
ATOM 721 C C . ARG A 1 96 ? -16.502 29.577 16.394 1.00 44.22 96 ARG A C 1
ATOM 723 O O . ARG A 1 96 ? -16.711 30.763 16.636 1.00 44.22 96 ARG A O 1
ATOM 730 N N . ALA A 1 97 ? -16.752 28.588 17.246 1.00 47.84 97 ALA A N 1
ATOM 731 C CA . ALA A 1 97 ? -17.188 28.764 18.620 1.00 47.84 97 ALA A CA 1
ATOM 732 C C . ALA A 1 97 ? -16.101 29.434 19.479 1.00 47.84 97 ALA A C 1
ATOM 734 O O . ALA A 1 97 ? -14.909 29.133 19.373 1.00 47.84 97 ALA A O 1
ATOM 735 N N . ALA A 1 98 ? -16.567 30.350 20.322 1.00 52.44 98 ALA A N 1
ATOM 736 C CA . ALA A 1 98 ? -15.834 31.082 21.336 1.00 52.44 98 ALA A CA 1
ATOM 737 C C . ALA A 1 98 ? -15.351 30.171 22.478 1.00 52.44 98 ALA A C 1
ATOM 739 O O . ALA A 1 98 ? -16.097 29.323 22.961 1.00 52.44 98 ALA A O 1
ATOM 740 N N . VAL A 1 99 ? -14.131 30.413 22.963 1.00 54.03 99 VAL A N 1
ATOM 741 C CA . VAL A 1 99 ? -13.690 30.002 24.302 1.00 54.03 99 VAL A CA 1
ATOM 742 C C . VAL A 1 99 ? -13.597 31.275 25.133 1.00 54.03 99 VAL A C 1
ATOM 744 O O . VAL A 1 99 ? -12.700 32.093 24.931 1.00 54.03 99 VAL A O 1
ATOM 747 N N . GLY A 1 100 ? -14.576 31.461 26.017 1.00 43.47 100 GLY A N 1
ATOM 748 C CA . GLY A 1 100 ? -14.519 32.431 27.102 1.00 43.47 100 GLY A CA 1
ATOM 749 C C . GLY A 1 100 ? -13.641 31.882 28.221 1.00 43.47 100 GLY A C 1
ATOM 750 O O . GLY A 1 100 ? -13.829 30.749 28.658 1.00 43.47 100 GLY A O 1
ATOM 751 N N . VAL A 1 101 ? -12.667 32.677 28.655 1.00 53.03 101 VAL A N 1
ATOM 752 C CA . VAL A 1 101 ? -11.888 32.426 29.869 1.00 53.03 101 VAL A CA 1
ATOM 753 C C . VAL A 1 101 ? -12.572 33.198 30.994 1.00 53.03 101 VAL A C 1
ATOM 755 O O . VAL A 1 101 ? -12.586 34.426 30.984 1.00 53.03 101 VAL A O 1
ATOM 758 N N . ASP A 1 102 ? -13.175 32.460 31.921 1.00 51.25 102 ASP A N 1
ATOM 759 C CA . ASP A 1 102 ? -13.765 32.960 33.161 1.00 51.25 102 ASP A CA 1
ATOM 760 C C . ASP A 1 102 ? -12.659 33.040 34.230 1.00 51.25 102 ASP A C 1
ATOM 762 O O . ASP A 1 102 ? -12.121 32.018 34.656 1.00 51.25 102 ASP A O 1
ATOM 766 N N . MET A 1 103 ? -12.261 34.256 34.622 1.00 50.81 103 MET A N 1
ATOM 767 C CA . MET A 1 103 ? -11.533 34.494 35.873 1.00 50.81 103 MET A CA 1
ATOM 768 C C . MET A 1 103 ? -12.504 35.136 36.858 1.00 50.81 103 MET A C 1
ATOM 770 O O . MET A 1 103 ? -12.697 36.354 36.868 1.00 50.81 103 MET A O 1
ATOM 774 N N . GLY A 1 104 ? -13.116 34.287 37.680 1.00 48.97 104 GLY A N 1
ATOM 775 C CA . GLY A 1 104 ? -13.871 34.685 38.856 1.00 48.97 104 GLY A CA 1
ATOM 776 C C . GLY A 1 104 ? -12.994 35.422 39.868 1.00 48.97 104 GLY A C 1
ATOM 777 O O . GLY A 1 104 ? -11.943 34.941 40.292 1.00 48.97 104 GLY A O 1
ATOM 778 N N . ALA A 1 105 ? -13.460 36.605 40.254 1.00 51.59 105 ALA A N 1
ATOM 779 C CA . ALA A 1 105 ? -12.990 37.357 41.403 1.00 51.59 105 ALA A CA 1
ATOM 780 C C . ALA A 1 105 ? -13.689 36.895 42.700 1.00 51.59 105 ALA A C 1
ATOM 782 O O . ALA A 1 105 ? -14.826 36.422 42.653 1.00 51.59 105 ALA A O 1
ATOM 783 N N . LYS A 1 106 ? -13.032 37.223 43.828 1.00 45.91 106 LYS A N 1
ATOM 784 C CA . LYS A 1 106 ? -13.506 37.345 45.229 1.00 45.91 106 LYS A CA 1
ATOM 785 C C . LYS A 1 106 ? -13.455 36.111 46.149 1.00 45.91 106 LYS A C 1
ATOM 787 O O . LYS A 1 106 ? -13.497 34.990 45.648 1.00 45.91 106 LYS A O 1
ATOM 792 N N . PRO A 1 107 ? -13.448 36.299 47.495 1.00 62.88 107 PRO A N 1
ATOM 793 C CA . PRO A 1 107 ? -13.637 37.536 48.292 1.00 62.88 107 PRO A CA 1
ATOM 794 C C . PRO A 1 107 ? -12.394 38.385 48.566 1.00 62.88 107 PRO A C 1
ATOM 796 O O . PRO A 1 107 ? -11.316 37.801 48.794 1.00 62.88 107 PRO A O 1
#

Foldseek 3Di:
DQLLVVLCVVLVDDLCVLCVQLVHDSVVSVVLSVPPQDDPSSVVSSQVVCVVSVHHDDPCSRPNDPPDPPPPPDDDDDDDDDDDDDDDDDDDDDDDDDDDDDDDDDD

Secondary structure (DSSP, 8-state):
--HHHHHHHHHT--HHHHHHHHTS-HHHHHHHHTTPPPPHHHHHHHHHHHHHTT----HHHHHSPP--TTTTS-PPP----PPP--------PPPPPP---------